Protein AF-A0A1W2FYN1-F1 (afdb_monomer_lite)

Organism: Kibdelosporangium aridum (NCBI:txid2030)

InterPro domains:
  IPR036866 Ribonuclease Z/Hydroxyacylglutathione hydrolase-like [G3DSA:3.60.15.10] (2-54)
  IPR036866 Ribonuclease Z/Hydroxyacylglutathione hydrolase-like [SSF56281] (11-53)

Sequence (77 aa):
MLDVQVVETSSLGDRSYLAHDGESAAVIDPQRDIDRILDLAGRLGVRVTWVLICLAGNTPRNWLVGSAIQRIVWLLP

Foldseek 3Di:
DKDKDWDDDPPPRDIWIWIDDQAEIEIEQDDPPCVVVVVVCVVSVYDYQWYYYDDDPPRDPVPPPDDDIDGPPPPDD

Radius of gyration: 12.61 Å; chains: 1; bounding box: 29×26×36 Å

pLDDT: 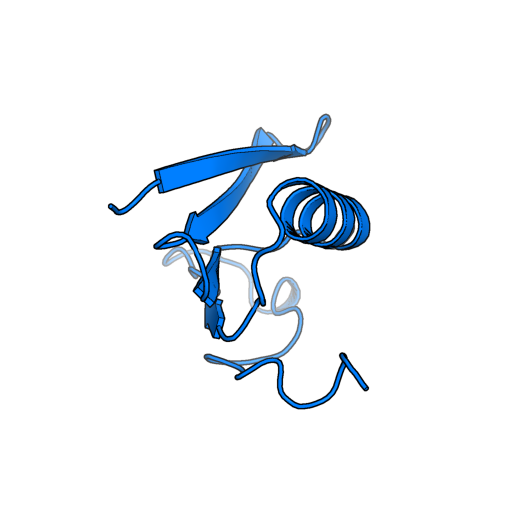mean 76.49, std 19.59, range [39.44, 97.38]

Structure (mmCIF, N/CA/C/O backbone):
data_AF-A0A1W2FYN1-F1
#
_entry.id   AF-A0A1W2FYN1-F1
#
loop_
_atom_site.group_PDB
_atom_site.id
_atom_site.type_symbol
_atom_site.label_atom_id
_atom_site.label_alt_id
_atom_site.label_comp_id
_atom_site.label_asym_id
_atom_site.label_entity_id
_atom_site.label_seq_id
_atom_site.pdbx_PDB_ins_code
_atom_site.Cartn_x
_atom_site.Cartn_y
_atom_site.Cartn_z
_atom_site.occupancy
_atom_site.B_iso_or_equiv
_atom_site.auth_seq_id
_atom_site.auth_comp_id
_atom_site.auth_asym_id
_atom_site.auth_atom_id
_atom_site.pdbx_PDB_model_num
ATOM 1 N N . MET A 1 1 ? -5.211 8.579 13.754 1.00 82.50 1 MET A N 1
ATOM 2 C CA . MET A 1 1 ? -3.936 9.289 13.473 1.00 82.50 1 MET A CA 1
ATOM 3 C C . MET A 1 1 ? -3.542 8.891 12.067 1.00 82.50 1 MET A C 1
ATOM 5 O O . MET A 1 1 ? -3.690 7.717 11.775 1.00 82.50 1 MET A O 1
ATOM 9 N N . LEU A 1 2 ? -3.144 9.824 11.200 1.00 94.12 2 LEU A N 1
ATOM 10 C CA . LEU A 1 2 ? -2.784 9.478 9.822 1.00 94.12 2 LEU A CA 1
ATOM 11 C C . LEU A 1 2 ? -1.345 8.958 9.782 1.00 94.12 2 LEU A C 1
ATOM 13 O O . LEU A 1 2 ? -0.441 9.676 10.208 1.00 94.12 2 LEU A O 1
ATOM 17 N N . ASP A 1 3 ? -1.157 7.749 9.266 1.00 97.38 3 ASP A N 1
ATOM 18 C CA . ASP A 1 3 ? 0.155 7.157 9.007 1.00 97.38 3 ASP A CA 1
ATOM 19 C C . ASP A 1 3 ? 0.315 6.841 7.515 1.00 97.38 3 ASP A C 1
ATOM 21 O O . ASP A 1 3 ? -0.669 6.593 6.813 1.00 97.38 3 ASP A O 1
ATOM 25 N N . VAL A 1 4 ? 1.553 6.898 7.022 1.00 96.69 4 VAL A N 1
ATOM 26 C CA . VAL A 1 4 ? 1.892 6.689 5.613 1.00 96.69 4 VAL A CA 1
ATOM 27 C C . VAL A 1 4 ? 3.057 5.722 5.508 1.00 96.69 4 VAL A C 1
ATOM 29 O O . VAL A 1 4 ? 4.178 6.011 5.918 1.00 96.69 4 VAL A O 1
ATOM 32 N N . GLN A 1 5 ? 2.790 4.593 4.867 1.00 96.12 5 GLN A N 1
ATOM 33 C CA . GLN A 1 5 ? 3.777 3.569 4.587 1.00 96.12 5 GLN A CA 1
ATOM 34 C C . GLN A 1 5 ? 4.222 3.663 3.130 1.00 96.12 5 GLN A C 1
ATOM 36 O O . GLN A 1 5 ? 3.395 3.751 2.219 1.00 96.12 5 GLN A O 1
ATOM 41 N N . VAL A 1 6 ? 5.534 3.635 2.909 1.00 93.62 6 VAL A N 1
ATOM 42 C CA . VAL A 1 6 ? 6.132 3.647 1.570 1.00 93.62 6 VAL A CA 1
ATOM 43 C C . VAL A 1 6 ? 6.410 2.212 1.142 1.00 93.62 6 VAL A C 1
ATOM 45 O O . VAL A 1 6 ? 7.077 1.463 1.854 1.00 93.62 6 VAL A O 1
ATOM 48 N N . VAL A 1 7 ? 5.924 1.837 -0.038 1.00 89.69 7 VAL A N 1
ATOM 49 C CA . VAL A 1 7 ? 6.200 0.541 -0.659 1.00 89.69 7 VAL A CA 1
ATOM 50 C C . VAL A 1 7 ? 7.084 0.782 -1.876 1.00 89.69 7 VAL A C 1
ATOM 52 O O . VAL A 1 7 ? 6.640 1.269 -2.915 1.00 89.69 7 VAL A O 1
ATOM 55 N N . GLU A 1 8 ? 8.371 0.480 -1.722 1.00 84.69 8 GLU A N 1
ATOM 56 C CA . GLU A 1 8 ? 9.361 0.652 -2.785 1.00 84.69 8 GLU A CA 1
ATOM 57 C C . GLU A 1 8 ? 9.345 -0.536 -3.749 1.00 84.69 8 GLU A C 1
ATOM 59 O O . GLU A 1 8 ? 9.415 -1.697 -3.326 1.00 84.69 8 GLU A O 1
ATOM 64 N N . THR A 1 9 ? 9.311 -0.257 -5.054 1.00 69.50 9 THR A N 1
ATOM 65 C CA . THR A 1 9 ? 9.460 -1.284 -6.094 1.00 69.50 9 THR A CA 1
ATOM 66 C C . THR A 1 9 ? 10.903 -1.288 -6.581 1.00 69.50 9 THR A C 1
ATOM 68 O O . THR A 1 9 ? 11.344 -0.396 -7.310 1.00 69.50 9 THR A O 1
ATOM 71 N N . SER A 1 10 ? 11.671 -2.291 -6.152 1.00 58.97 10 SER A N 1
ATOM 72 C CA . SER A 1 10 ? 13.100 -2.420 -6.445 1.00 58.97 10 SER A CA 1
ATOM 73 C C . SER A 1 10 ? 13.326 -2.795 -7.913 1.00 58.97 10 SER A C 1
ATOM 75 O O . SER A 1 10 ? 13.423 -3.972 -8.249 1.00 58.97 10 SER A O 1
ATOM 77 N N . SER A 1 11 ? 13.321 -1.794 -8.797 1.00 59.72 11 SER A N 1
ATOM 78 C CA . SER A 1 11 ? 13.860 -1.819 -10.176 1.00 59.72 11 SER A CA 1
ATOM 79 C C . SER A 1 11 ? 13.440 -0.590 -10.991 1.00 59.72 11 SER A C 1
ATOM 81 O O . SER A 1 11 ? 14.184 -0.173 -11.873 1.00 59.72 11 SER A O 1
ATOM 83 N N . LEU A 1 12 ? 12.279 0.000 -10.693 1.00 63.09 12 LEU A N 1
ATOM 84 C CA . LEU A 1 12 ? 11.704 1.117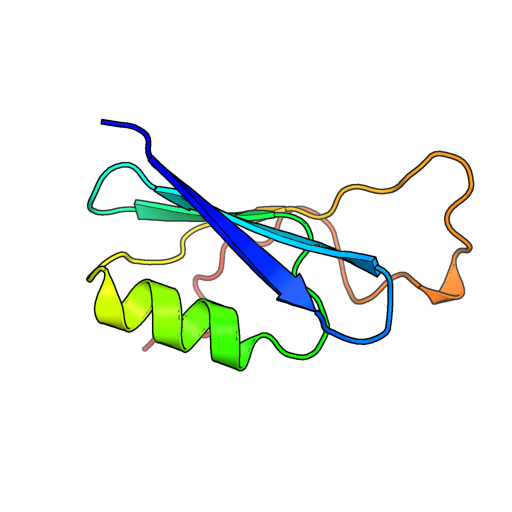 -11.459 1.00 63.09 12 LEU A CA 1
ATOM 85 C C . LEU A 1 12 ? 12.001 2.496 -10.853 1.00 63.09 12 LEU A C 1
ATOM 87 O O . LEU A 1 12 ? 11.900 3.498 -11.550 1.00 63.09 12 LEU A O 1
ATOM 91 N N . GLY A 1 13 ? 12.369 2.559 -9.569 1.00 69.38 13 GLY A N 1
ATOM 92 C CA . GLY A 1 13 ? 12.521 3.826 -8.839 1.00 69.38 13 GLY A CA 1
ATOM 93 C C . GLY A 1 13 ? 11.189 4.453 -8.403 1.00 69.38 13 GLY A C 1
ATOM 94 O O . GLY A 1 13 ? 11.195 5.428 -7.650 1.00 69.38 13 GLY A O 1
ATOM 95 N N . ASP A 1 14 ? 10.069 3.858 -8.815 1.00 75.19 14 ASP A N 1
ATOM 96 C CA . ASP A 1 14 ? 8.724 4.251 -8.414 1.00 75.19 14 ASP A CA 1
ATOM 97 C C . ASP A 1 14 ? 8.398 3.796 -6.985 1.00 75.19 14 ASP A C 1
ATOM 99 O O . ASP A 1 14 ? 8.884 2.774 -6.481 1.00 75.19 14 ASP A O 1
ATOM 103 N N . ARG A 1 15 ? 7.533 4.576 -6.333 1.00 85.69 15 ARG A N 1
ATOM 104 C CA . ARG A 1 15 ? 7.047 4.330 -4.974 1.00 85.69 15 ARG A CA 1
ATOM 105 C C . ARG A 1 15 ? 5.531 4.321 -4.984 1.00 85.69 15 ARG A C 1
ATOM 107 O O . ARG A 1 15 ? 4.922 5.242 -5.521 1.00 85.69 15 ARG A O 1
ATOM 114 N N . SER A 1 16 ? 4.956 3.322 -4.334 1.00 88.56 16 SER A N 1
ATOM 115 C CA . SER A 1 16 ? 3.548 3.326 -3.953 1.00 88.56 16 SER A CA 1
ATOM 116 C C . SER A 1 16 ? 3.427 3.727 -2.488 1.00 88.56 16 SER A C 1
ATOM 118 O O . SER A 1 16 ? 4.352 3.519 -1.697 1.00 88.56 16 SER A O 1
ATOM 120 N N . TYR A 1 17 ? 2.277 4.270 -2.106 1.00 92.44 17 TYR A N 1
ATOM 121 C CA . TYR A 1 17 ? 2.014 4.668 -0.724 1.00 92.44 17 TYR A CA 1
ATOM 122 C C . TYR A 1 17 ? 0.734 4.025 -0.214 1.00 92.44 17 TYR A C 1
ATOM 124 O O . TYR A 1 17 ? -0.250 3.931 -0.943 1.00 92.44 17 TYR A O 1
ATOM 132 N N . LEU A 1 18 ? 0.737 3.630 1.055 1.00 94.38 18 LEU A N 1
ATOM 133 C CA . LEU A 1 18 ? -0.456 3.225 1.786 1.00 94.38 18 LEU A CA 1
ATOM 134 C C . LEU A 1 18 ? -0.648 4.196 2.952 1.00 94.38 18 LEU A C 1
ATOM 136 O O . LEU A 1 18 ? 0.127 4.190 3.905 1.00 94.38 18 LEU A O 1
ATOM 140 N N . ALA A 1 19 ? -1.656 5.057 2.845 1.00 96.44 19 ALA A N 1
ATOM 141 C CA . ALA A 1 19 ? -2.023 6.016 3.879 1.00 96.44 19 ALA A CA 1
ATOM 142 C C . ALA A 1 19 ? -3.244 5.502 4.644 1.00 96.44 19 ALA A C 1
ATOM 144 O O . ALA A 1 19 ? -4.216 5.098 4.009 1.00 96.44 19 ALA A O 1
ATOM 145 N N . HIS A 1 20 ? -3.227 5.513 5.977 1.00 96.62 20 HIS A N 1
ATOM 146 C CA . HIS A 1 20 ? -4.340 4.993 6.774 1.00 96.62 20 HIS A CA 1
ATOM 147 C C . HIS A 1 20 ? -4.550 5.741 8.089 1.00 96.62 20 HIS A C 1
ATOM 149 O O . HIS A 1 20 ? -3.636 6.364 8.624 1.00 96.62 20 HIS A O 1
ATOM 155 N N . ASP A 1 21 ? -5.762 5.650 8.635 1.00 96.56 21 ASP A N 1
ATOM 156 C CA . ASP A 1 21 ? -6.126 6.239 9.931 1.00 96.56 21 ASP A CA 1
ATOM 157 C C . ASP A 1 21 ? -6.142 5.237 11.102 1.00 96.56 21 ASP A C 1
ATOM 159 O O . ASP A 1 21 ? -6.293 5.649 12.258 1.00 96.56 21 ASP A O 1
ATOM 163 N N . GLY A 1 22 ? -5.944 3.949 10.798 1.00 96.00 22 GLY A N 1
ATOM 164 C CA . GLY A 1 22 ? -6.011 2.820 11.733 1.00 96.00 22 GLY A CA 1
ATOM 165 C C . GLY A 1 22 ? -7.153 1.846 11.431 1.00 96.00 22 GLY A C 1
ATOM 166 O O . GLY A 1 22 ? -7.136 0.730 11.935 1.00 96.00 22 GLY A O 1
ATOM 167 N N . GLU A 1 23 ? -8.100 2.231 10.573 1.00 95.06 23 GLU A N 1
ATOM 168 C CA . GLU A 1 23 ? -9.206 1.376 10.128 1.00 95.06 23 GLU A CA 1
ATOM 169 C C . GLU A 1 23 ? -9.309 1.352 8.598 1.00 95.06 23 GLU A C 1
ATOM 171 O O . GLU A 1 23 ? -9.371 0.283 7.988 1.00 95.06 23 GLU A O 1
ATOM 176 N N . SER A 1 24 ? -9.286 2.527 7.966 1.00 94.56 24 SER A N 1
ATOM 177 C CA . SER A 1 24 ? -9.404 2.699 6.519 1.00 94.56 24 SER A CA 1
ATOM 178 C C . SER A 1 24 ? -8.078 3.128 5.901 1.00 94.56 24 SER A C 1
ATOM 180 O O . SER A 1 24 ? -7.359 3.961 6.450 1.00 94.56 24 SER A O 1
ATOM 182 N N . ALA A 1 25 ? -7.775 2.584 4.724 1.00 95.44 25 ALA A N 1
ATOM 183 C CA . ALA A 1 25 ? -6.563 2.876 3.975 1.00 95.44 25 ALA A CA 1
ATOM 184 C C . ALA A 1 25 ? -6.849 3.334 2.537 1.00 95.44 25 ALA A C 1
ATOM 186 O O . ALA A 1 25 ? -7.783 2.863 1.879 1.00 95.44 25 ALA A O 1
ATOM 187 N N . ALA A 1 26 ? -5.997 4.226 2.045 1.00 93.69 26 ALA A N 1
ATOM 188 C CA . ALA A 1 26 ? -5.901 4.640 0.658 1.00 93.69 26 ALA A CA 1
ATOM 189 C C . ALA A 1 26 ? -4.551 4.199 0.087 1.00 93.69 26 ALA A C 1
ATOM 191 O O . ALA A 1 26 ? -3.511 4.403 0.714 1.00 93.69 26 ALA A O 1
ATOM 192 N N . VAL A 1 27 ? -4.572 3.616 -1.109 1.00 92.94 27 VAL A N 1
ATOM 193 C CA . VAL A 1 27 ? -3.368 3.255 -1.862 1.00 92.94 27 VAL A CA 1
ATOM 194 C C . VAL A 1 27 ? -3.142 4.290 -2.954 1.00 92.94 27 VAL A C 1
ATOM 196 O O . VAL A 1 27 ? -4.053 4.584 -3.724 1.00 92.94 27 VAL A O 1
ATOM 199 N N . ILE A 1 28 ? -1.937 4.843 -3.022 1.00 90.88 28 ILE A N 1
ATOM 200 C CA . ILE A 1 28 ? -1.545 5.863 -3.991 1.00 90.88 28 ILE A CA 1
ATOM 201 C C . ILE A 1 28 ? -0.461 5.283 -4.889 1.00 90.88 28 ILE A C 1
ATOM 203 O O . ILE A 1 28 ? 0.514 4.716 -4.394 1.00 90.88 28 ILE A O 1
ATOM 207 N N . ASP A 1 29 ? -0.653 5.437 -6.196 1.00 86.94 29 ASP A N 1
ATOM 208 C CA . ASP A 1 29 ? 0.240 4.953 -7.250 1.00 86.94 29 ASP A CA 1
ATOM 209 C C . ASP A 1 29 ? 0.605 3.474 -7.106 1.00 86.94 29 ASP A C 1
ATOM 211 O O . ASP A 1 29 ? 1.792 3.135 -7.075 1.00 86.94 29 ASP A O 1
ATOM 215 N N . PRO A 1 30 ? -0.388 2.565 -6.991 1.00 84.00 30 PRO A N 1
ATOM 216 C CA . PRO A 1 30 ? -0.090 1.144 -6.930 1.00 84.00 30 PRO A CA 1
ATOM 217 C C . PRO A 1 30 ? 0.640 0.703 -8.198 1.00 84.00 30 PRO A C 1
ATOM 219 O O . PRO A 1 30 ? 0.166 0.900 -9.319 1.00 84.00 30 PRO A O 1
ATOM 222 N N . GLN A 1 31 ? 1.783 0.060 -8.004 1.00 77.81 31 GLN A N 1
ATOM 223 C CA . GLN A 1 31 ? 2.474 -0.658 -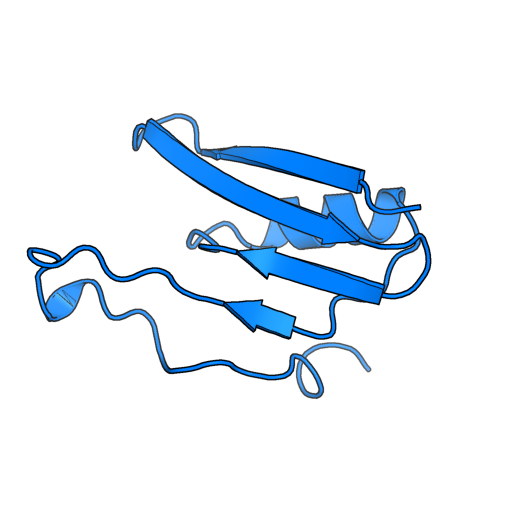9.064 1.00 77.81 31 GLN A CA 1
ATOM 224 C C . GLN A 1 31 ? 1.803 -2.021 -9.315 1.00 77.81 31 GLN A C 1
ATOM 226 O O . GLN A 1 31 ? 0.877 -2.428 -8.608 1.00 77.81 31 GLN A O 1
ATOM 231 N N . ARG A 1 32 ? 2.226 -2.727 -10.376 1.00 77.38 32 ARG A N 1
ATOM 232 C CA . ARG A 1 32 ? 1.609 -4.009 -10.784 1.00 77.38 32 ARG A CA 1
ATOM 233 C C . ARG A 1 32 ? 1.749 -5.114 -9.727 1.00 77.38 32 ARG A C 1
ATOM 235 O O . ARG A 1 32 ? 0.972 -6.062 -9.758 1.00 77.38 32 ARG A O 1
ATOM 242 N N . ASP A 1 33 ? 2.703 -4.998 -8.807 1.00 77.88 33 ASP A N 1
ATOM 243 C CA . ASP A 1 33 ? 2.950 -5.900 -7.676 1.00 77.88 33 ASP A CA 1
ATOM 244 C C . ASP A 1 33 ? 2.071 -5.565 -6.45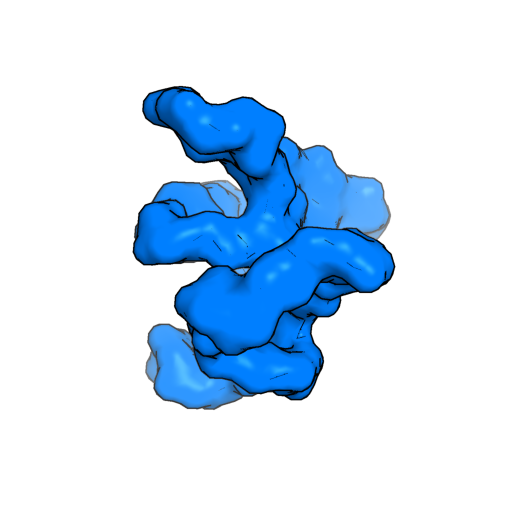2 1.00 77.88 33 ASP A C 1
ATOM 246 O O . ASP A 1 33 ? 2.553 -5.416 -5.327 1.00 77.88 33 ASP A O 1
ATOM 250 N N . ILE A 1 34 ? 0.752 -5.470 -6.665 1.00 81.12 34 ILE A N 1
ATOM 251 C CA . ILE A 1 34 ? -0.229 -5.055 -5.643 1.00 81.12 34 ILE A CA 1
ATOM 252 C C . ILE A 1 34 ? -0.232 -5.946 -4.389 1.00 81.12 34 ILE A C 1
ATOM 254 O O . ILE A 1 34 ? -0.572 -5.474 -3.304 1.00 81.12 34 ILE A O 1
ATOM 258 N N . ASP A 1 35 ? 0.198 -7.205 -4.504 1.00 86.62 35 ASP A N 1
ATOM 259 C CA . ASP A 1 35 ? 0.230 -8.176 -3.403 1.00 86.62 35 ASP A CA 1
ATOM 260 C C . ASP A 1 35 ? 1.007 -7.651 -2.190 1.00 86.62 35 ASP A C 1
ATOM 262 O O . ASP A 1 35 ? 0.580 -7.813 -1.051 1.00 86.62 35 ASP A O 1
ATOM 266 N N . ARG A 1 36 ? 2.095 -6.904 -2.414 1.00 87.75 36 ARG A N 1
ATOM 267 C CA . ARG A 1 36 ? 2.900 -6.325 -1.325 1.00 87.75 36 ARG A CA 1
ATOM 268 C C . ARG A 1 36 ? 2.135 -5.271 -0.529 1.00 87.75 36 ARG A C 1
ATOM 270 O O . ARG A 1 36 ? 2.349 -5.132 0.677 1.00 87.75 36 ARG A O 1
ATOM 277 N N . ILE A 1 37 ? 1.257 -4.530 -1.202 1.00 90.25 37 ILE A N 1
ATOM 278 C CA . ILE A 1 37 ? 0.394 -3.525 -0.580 1.00 90.25 37 ILE A CA 1
ATOM 279 C C . ILE A 1 37 ? -0.731 -4.217 0.197 1.00 90.25 37 ILE A C 1
ATOM 281 O O . ILE A 1 37 ? -1.028 -3.810 1.320 1.00 90.25 37 ILE A O 1
ATOM 285 N N . LEU A 1 38 ? -1.315 -5.284 -0.358 1.00 91.00 38 LEU A N 1
ATOM 286 C CA . LEU A 1 38 ? -2.348 -6.074 0.320 1.00 91.00 38 LEU A CA 1
ATOM 287 C C . LEU A 1 38 ? -1.802 -6.773 1.572 1.00 91.00 38 LEU A C 1
ATOM 289 O O . LEU A 1 38 ? -2.420 -6.694 2.633 1.00 91.00 38 LEU A O 1
ATOM 293 N N . ASP A 1 39 ? -0.611 -7.363 1.489 1.00 93.56 39 ASP A N 1
ATOM 294 C CA . ASP A 1 39 ? 0.072 -7.970 2.632 1.00 93.56 39 ASP A CA 1
ATOM 295 C C . ASP A 1 39 ? 0.363 -6.942 3.728 1.00 93.56 39 ASP A C 1
ATOM 297 O O . ASP A 1 39 ? 0.213 -7.221 4.920 1.00 93.56 39 ASP A O 1
ATOM 301 N N . LEU A 1 40 ? 0.790 -5.736 3.341 1.00 94.81 40 LEU A N 1
ATOM 302 C CA . LEU A 1 40 ? 1.021 -4.644 4.279 1.00 94.81 40 LEU A CA 1
ATOM 303 C C . LEU A 1 40 ? -0.279 -4.206 4.961 1.00 94.81 40 LEU A C 1
ATOM 305 O O . LEU A 1 40 ? -0.301 -4.093 6.185 1.00 94.81 40 LEU A O 1
ATOM 309 N N . ALA A 1 41 ? -1.356 -4.013 4.198 1.00 94.94 41 ALA A N 1
ATOM 310 C CA . ALA A 1 41 ? -2.669 -3.684 4.745 1.00 94.94 41 ALA A CA 1
ATOM 311 C C . ALA A 1 41 ? -3.151 -4.756 5.737 1.00 94.94 41 ALA A C 1
ATOM 313 O O . ALA A 1 41 ? -3.611 -4.422 6.828 1.00 94.94 41 ALA A O 1
ATOM 314 N N . GLY A 1 42 ? -2.961 -6.038 5.401 1.00 95.38 42 GLY A N 1
ATOM 315 C CA . GLY A 1 42 ? -3.279 -7.167 6.273 1.00 95.38 42 GLY A CA 1
ATOM 316 C C . GLY A 1 42 ? -2.468 -7.170 7.571 1.00 95.38 42 GLY A C 1
ATOM 317 O O . GLY A 1 42 ? -3.040 -7.337 8.646 1.00 95.38 42 GLY A O 1
ATOM 318 N N . ARG A 1 43 ? -1.154 -6.911 7.503 1.00 96.94 43 ARG A N 1
ATOM 319 C CA . ARG A 1 43 ? -0.294 -6.789 8.699 1.00 96.94 43 ARG A CA 1
ATOM 320 C C . ARG A 1 43 ? -0.688 -5.620 9.602 1.00 96.94 43 ARG A C 1
ATOM 322 O O . ARG A 1 43 ? -0.559 -5.730 10.816 1.00 96.94 43 ARG A O 1
ATOM 329 N N . LEU A 1 44 ? -1.143 -4.517 9.014 1.00 96.31 44 LEU A N 1
ATOM 330 C CA . LEU A 1 44 ? -1.595 -3.327 9.740 1.00 96.31 44 LEU A CA 1
ATOM 331 C C . LEU A 1 44 ? -3.050 -3.439 10.223 1.00 96.31 44 LEU A C 1
ATOM 333 O O . LEU A 1 44 ? -3.491 -2.598 10.998 1.00 96.31 44 LEU A O 1
ATOM 337 N N . GLY A 1 45 ? -3.794 -4.457 9.777 1.00 96.50 45 GLY A N 1
ATOM 338 C CA . GLY A 1 45 ? -5.202 -4.646 10.124 1.00 96.50 45 GLY A CA 1
ATOM 339 C C . GLY A 1 45 ? -6.143 -3.598 9.520 1.00 96.50 45 GLY A C 1
ATOM 340 O O . GLY A 1 45 ? -7.223 -3.378 10.063 1.00 96.50 45 GLY A O 1
ATOM 341 N N . VAL A 1 46 ? -5.755 -2.948 8.417 1.00 96.06 46 VAL A N 1
ATOM 342 C CA . VAL A 1 46 ? -6.525 -1.859 7.791 1.00 96.06 46 VAL A CA 1
ATOM 343 C C . VAL A 1 46 ? -7.226 -2.306 6.513 1.00 96.06 46 VAL A C 1
ATOM 345 O O . VAL A 1 46 ? -6.725 -3.136 5.752 1.00 96.06 46 VAL A O 1
ATOM 348 N N . ARG A 1 47 ? -8.389 -1.714 6.233 1.00 94.75 47 ARG A N 1
ATOM 349 C CA . ARG A 1 47 ? -9.173 -1.979 5.024 1.00 94.75 47 ARG A CA 1
ATOM 350 C C . ARG A 1 47 ? -8.853 -0.954 3.946 1.00 94.75 47 ARG A C 1
ATOM 352 O O . ARG A 1 47 ? -9.148 0.230 4.099 1.00 94.75 47 ARG A O 1
ATOM 359 N N . VAL A 1 48 ? -8.326 -1.407 2.812 1.00 92.00 48 VAL A N 1
ATOM 360 C CA . VAL A 1 48 ? -8.168 -0.540 1.638 1.00 92.00 48 VAL A CA 1
ATOM 361 C C . VAL A 1 48 ? -9.548 -0.193 1.082 1.00 92.00 48 VAL A C 1
ATOM 363 O O . VAL A 1 48 ? -10.298 -1.072 0.670 1.00 92.00 48 VAL A O 1
ATOM 366 N N . THR A 1 49 ? -9.888 1.093 1.083 1.00 92.88 49 THR A N 1
ATOM 367 C CA . THR A 1 49 ? -11.177 1.609 0.593 1.00 92.88 49 THR A CA 1
ATOM 368 C C . THR A 1 49 ? -11.017 2.495 -0.637 1.00 92.88 49 THR A C 1
ATOM 370 O O . THR A 1 49 ? -11.964 2.629 -1.416 1.00 92.88 49 THR A O 1
ATOM 373 N N . TRP A 1 50 ? -9.818 3.040 -0.857 1.00 90.56 50 TRP A N 1
ATOM 374 C CA . TRP A 1 50 ? -9.510 3.941 -1.963 1.00 90.56 50 TRP A CA 1
ATOM 375 C C . TRP A 1 50 ? -8.233 3.540 -2.688 1.00 90.56 50 TRP A C 1
ATOM 377 O O . TRP A 1 50 ? -7.247 3.151 -2.062 1.00 90.56 50 TRP A O 1
ATOM 387 N N . VAL A 1 51 ? -8.244 3.717 -4.007 1.00 88.75 51 VAL A N 1
ATOM 388 C CA . VAL A 1 51 ? -7.050 3.670 -4.849 1.00 88.75 51 VAL A CA 1
ATOM 389 C C . VAL A 1 51 ? -6.985 4.931 -5.692 1.00 88.75 51 VAL A C 1
ATOM 391 O O . VAL A 1 51 ? -7.963 5.298 -6.348 1.00 88.75 51 VAL A O 1
ATOM 394 N N . LEU A 1 52 ? -5.832 5.589 -5.668 1.00 86.81 52 LEU A N 1
ATOM 395 C CA . LEU A 1 52 ? -5.554 6.806 -6.413 1.00 86.81 52 LEU A CA 1
ATOM 396 C C . LEU A 1 52 ? -4.352 6.584 -7.325 1.00 86.81 52 LEU A C 1
ATOM 398 O O . LEU A 1 52 ? -3.372 5.958 -6.929 1.00 86.81 52 LEU A O 1
ATOM 402 N N . ILE A 1 53 ? -4.429 7.138 -8.531 1.00 79.31 53 ILE A N 1
ATOM 403 C CA . ILE A 1 53 ? -3.323 7.174 -9.483 1.00 79.31 53 ILE A CA 1
ATOM 404 C C . ILE A 1 53 ? -2.967 8.628 -9.777 1.00 79.31 53 ILE A C 1
ATOM 406 O O . ILE A 1 53 ? -3.843 9.468 -9.995 1.00 79.31 53 ILE A O 1
ATOM 410 N N . CYS A 1 54 ? -1.678 8.917 -9.771 1.00 70.31 54 CYS A N 1
ATOM 411 C CA . CYS A 1 54 ? -1.086 10.212 -10.008 1.00 70.31 54 CYS A CA 1
ATOM 412 C C . CYS A 1 54 ? -0.446 10.181 -11.394 1.00 70.31 54 CYS A C 1
ATOM 414 O O . CYS A 1 54 ? 0.556 9.518 -11.654 1.00 70.31 54 CYS A O 1
ATOM 416 N N . LEU A 1 55 ? -1.062 10.899 -12.327 1.00 66.94 55 LEU A N 1
ATOM 417 C CA . LEU A 1 55 ? -0.517 11.061 -13.666 1.00 66.94 55 LEU A CA 1
ATOM 418 C C . LEU A 1 55 ? 0.387 12.293 -13.664 1.00 66.94 55 LEU A C 1
ATOM 420 O O . LEU A 1 55 ? -0.076 13.409 -13.422 1.00 66.94 55 LEU A O 1
ATOM 424 N N . ALA A 1 56 ? 1.672 12.109 -13.954 1.00 63.16 56 ALA A N 1
ATOM 425 C CA . ALA A 1 56 ? 2.539 13.231 -14.278 1.00 63.16 56 ALA A CA 1
ATOM 426 C C . ALA A 1 56 ? 2.140 13.796 -15.654 1.00 63.16 56 ALA A C 1
ATOM 428 O O . ALA A 1 56 ? 1.713 13.062 -16.545 1.00 63.16 56 ALA A O 1
ATOM 429 N N . GLY A 1 57 ? 2.321 15.102 -15.872 1.00 54.94 57 GLY A N 1
ATOM 430 C CA . GLY A 1 57 ? 1.914 15.782 -17.115 1.00 54.94 57 GLY A CA 1
ATOM 431 C C . GLY A 1 57 ? 2.564 15.260 -18.408 1.00 54.94 57 GLY A C 1
ATOM 432 O O . GLY A 1 57 ? 2.176 15.688 -19.490 1.00 54.94 57 GLY A O 1
ATOM 433 N N . ASN A 1 58 ? 3.525 14.335 -18.311 1.00 59.50 58 ASN A N 1
ATOM 434 C CA . ASN A 1 58 ? 4.206 13.705 -19.441 1.00 59.50 58 ASN A CA 1
ATOM 435 C C . ASN A 1 58 ? 4.077 12.165 -19.455 1.00 59.50 58 ASN A C 1
ATOM 437 O O . ASN A 1 58 ? 4.844 11.4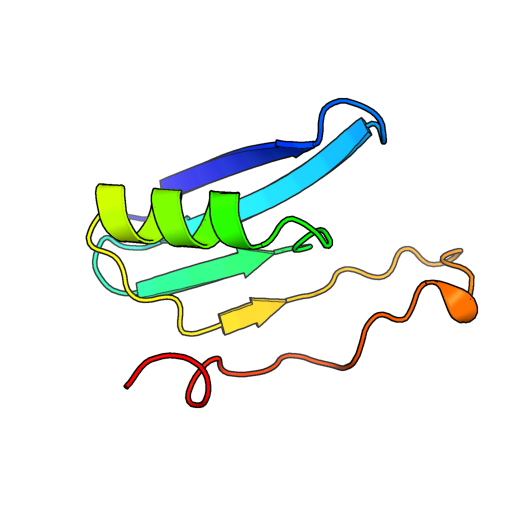93 -20.142 1.00 59.50 58 ASN A O 1
ATOM 441 N N . THR A 1 59 ? 3.152 11.579 -18.681 1.00 56.81 59 THR A N 1
ATOM 442 C CA . THR A 1 59 ? 2.967 10.121 -18.646 1.00 56.81 59 THR A CA 1
ATOM 443 C C . THR A 1 59 ? 2.403 9.628 -19.989 1.00 56.81 59 THR A C 1
ATOM 445 O O . THR A 1 59 ? 1.315 10.053 -20.393 1.00 56.8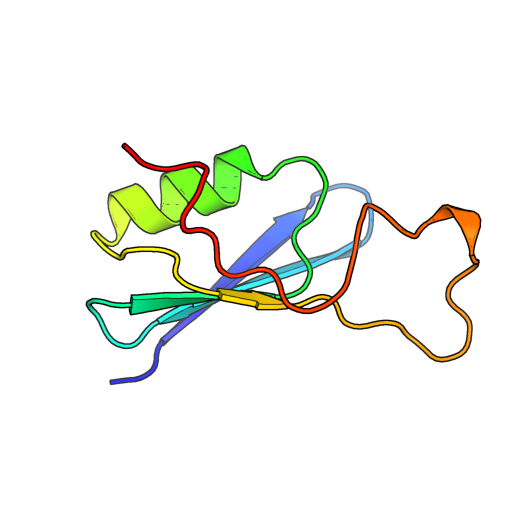1 59 THR A O 1
ATOM 448 N N . PRO A 1 60 ? 3.100 8.732 -20.715 1.00 53.44 60 PRO A N 1
ATOM 449 C CA . PRO A 1 60 ? 2.620 8.237 -21.997 1.00 53.44 60 PRO A CA 1
ATOM 450 C C . PRO A 1 60 ? 1.340 7.406 -21.813 1.00 53.44 60 PRO A C 1
ATOM 452 O O . PRO A 1 60 ? 1.236 6.562 -20.924 1.00 53.44 60 PRO A O 1
ATOM 455 N N . ARG A 1 61 ? 0.345 7.636 -22.682 1.00 53.00 61 ARG A N 1
ATOM 456 C CA . ARG A 1 61 ? -1.015 7.044 -22.637 1.00 53.00 61 ARG A CA 1
ATOM 457 C C . ARG A 1 61 ? -1.066 5.510 -22.552 1.00 53.00 61 ARG A C 1
ATOM 459 O O . ARG A 1 61 ? -2.116 4.966 -22.238 1.00 53.00 61 ARG A O 1
ATOM 466 N N . ASN A 1 62 ? 0.021 4.804 -22.850 1.00 50.53 62 ASN A N 1
ATOM 467 C CA . ASN A 1 62 ? 0.112 3.342 -22.772 1.00 50.53 62 ASN A CA 1
ATOM 468 C C . ASN A 1 62 ? 0.485 2.811 -21.372 1.00 50.53 62 ASN A C 1
ATOM 470 O O . ASN A 1 62 ? 0.396 1.607 -21.152 1.00 50.53 62 ASN A O 1
ATOM 474 N N . TRP A 1 63 ? 0.853 3.686 -20.429 1.00 50.31 63 TRP A N 1
ATOM 475 C CA . TRP A 1 63 ? 1.033 3.370 -19.002 1.00 50.31 63 TRP A CA 1
ATOM 476 C C . TRP A 1 63 ? -0.255 3.534 -18.186 1.00 50.31 63 TRP A C 1
ATOM 478 O O . TRP A 1 63 ? -0.244 3.363 -16.971 1.00 50.31 63 TRP A O 1
ATOM 488 N N . LEU A 1 64 ? -1.378 3.834 -18.850 1.00 50.06 64 LEU A N 1
ATOM 489 C CA . LEU A 1 64 ? -2.709 3.816 -18.251 1.00 50.06 64 LEU A CA 1
ATOM 490 C C . LEU A 1 64 ? -3.093 2.369 -17.912 1.00 50.06 64 LEU A C 1
ATOM 492 O O . LEU A 1 64 ? -3.832 1.707 -18.640 1.00 50.06 64 LEU A O 1
ATOM 496 N N . VAL A 1 65 ? -2.579 1.864 -16.795 1.00 48.97 65 VAL A N 1
ATOM 497 C CA . VAL A 1 65 ? -3.200 0.741 -16.102 1.00 48.97 65 VAL A CA 1
ATOM 498 C C . VAL A 1 65 ? -4.516 1.293 -15.545 1.00 48.97 65 VAL A C 1
ATOM 500 O O . VAL A 1 65 ? -4.505 2.172 -14.695 1.00 48.97 65 VAL A O 1
ATOM 503 N N . GLY A 1 66 ? -5.629 0.876 -16.148 1.00 39.44 66 GLY A N 1
ATOM 504 C CA . GLY A 1 66 ? -7.022 1.097 -15.738 1.00 39.44 66 GLY A CA 1
ATOM 505 C C . GLY A 1 66 ? -7.333 2.140 -14.649 1.00 39.44 66 GLY A C 1
ATOM 506 O O . GLY A 1 66 ? -7.296 1.826 -13.470 1.00 39.44 66 GLY A O 1
ATOM 507 N N . SER A 1 67 ? -7.830 3.293 -15.110 1.00 39.72 67 SER A N 1
ATOM 508 C CA . SER A 1 67 ? -8.946 4.083 -14.551 1.00 39.72 67 SER A CA 1
ATOM 509 C C . SER A 1 67 ? -8.820 4.833 -13.208 1.00 39.72 67 SER A C 1
ATOM 511 O O . SER A 1 67 ? -8.496 4.289 -12.162 1.00 39.72 67 SER A O 1
ATOM 513 N N . ALA A 1 68 ? -9.235 6.107 -13.287 1.00 46.00 68 ALA A N 1
ATOM 514 C CA . ALA A 1 68 ? -9.793 6.999 -12.266 1.00 46.00 68 ALA A CA 1
ATOM 515 C C . ALA A 1 68 ? -10.239 6.349 -10.945 1.00 46.00 68 ALA A C 1
ATOM 517 O O . ALA A 1 68 ? -10.956 5.356 -10.991 1.00 46.00 68 ALA A O 1
ATOM 518 N N . ILE A 1 69 ? -9.878 6.994 -9.820 1.00 45.47 69 ILE A N 1
ATOM 519 C CA . ILE A 1 69 ? -10.357 6.785 -8.436 1.00 45.47 69 ILE A CA 1
ATOM 520 C C . ILE A 1 69 ? -11.358 5.628 -8.342 1.00 45.47 69 ILE A C 1
ATOM 522 O O . ILE A 1 69 ? -12.566 5.815 -8.508 1.00 45.47 69 ILE A O 1
ATOM 526 N N . GLN A 1 70 ? -10.850 4.422 -8.105 1.00 52.09 70 GLN A N 1
ATOM 527 C CA . GLN A 1 70 ? -11.696 3.256 -7.901 1.00 52.09 70 GLN A CA 1
ATOM 528 C C . GLN A 1 70 ? -11.790 2.980 -6.407 1.00 52.09 70 GLN A C 1
ATOM 530 O O . GLN A 1 70 ? -10.788 2.843 -5.703 1.00 52.09 70 GLN A O 1
ATOM 535 N N . ARG A 1 71 ? -13.021 2.906 -5.904 1.00 45.22 71 ARG A N 1
ATOM 536 C CA . ARG A 1 71 ? -13.284 2.361 -4.577 1.00 45.22 71 ARG A CA 1
ATOM 537 C C . ARG A 1 71 ? -13.046 0.851 -4.685 1.00 45.22 71 ARG A C 1
ATOM 539 O O . ARG A 1 71 ? -13.782 0.191 -5.422 1.00 45.22 71 ARG A O 1
ATOM 546 N N . ILE A 1 72 ? -12.037 0.299 -3.996 1.00 50.69 72 ILE A N 1
ATOM 547 C CA . ILE A 1 72 ? -11.855 -1.162 -3.853 1.00 50.69 72 ILE A CA 1
ATOM 548 C C . ILE A 1 72 ? -12.997 -1.680 -2.964 1.00 50.69 72 ILE A C 1
ATOM 550 O O . ILE A 1 72 ? -12.866 -1.921 -1.775 1.00 50.69 72 ILE A O 1
ATOM 554 N N . VAL A 1 73 ? -14.192 -1.761 -3.536 1.00 48.75 73 VAL A N 1
ATOM 555 C CA . VAL A 1 73 ? -15.358 -2.436 -2.948 1.00 48.75 73 VAL A CA 1
ATOM 556 C C . VAL A 1 73 ? -15.557 -3.811 -3.599 1.00 48.75 73 VAL A C 1
ATOM 558 O O . VAL A 1 73 ? -16.373 -4.590 -3.136 1.00 48.75 73 VAL A O 1
ATOM 561 N N . TRP A 1 74 ? -14.769 -4.153 -4.627 1.00 45.44 74 TRP A N 1
ATOM 562 C CA . TRP A 1 74 ? -15.003 -5.330 -5.475 1.00 45.44 74 TRP A CA 1
ATOM 563 C C . TRP A 1 74 ? -13.933 -6.435 -5.398 1.00 45.44 74 TRP A C 1
ATOM 565 O O . TRP A 1 74 ? -14.086 -7.448 -6.071 1.00 45.44 74 TRP A O 1
ATOM 575 N N . LEU A 1 75 ? -12.855 -6.264 -4.618 1.00 45.41 75 LEU A N 1
ATOM 576 C CA . LEU A 1 75 ? -11.748 -7.242 -4.522 1.00 45.41 75 LEU A CA 1
ATOM 577 C C . LEU A 1 75 ? -11.555 -7.854 -3.127 1.00 45.41 75 LEU A C 1
ATOM 579 O O . LEU A 1 75 ? -10.698 -8.715 -2.954 1.00 45.41 75 LEU A O 1
ATOM 583 N N . LEU A 1 76 ? -12.342 -7.432 -2.140 1.00 40.94 76 LEU A N 1
ATOM 584 C CA . LEU A 1 76 ? -12.385 -8.060 -0.823 1.00 40.94 76 LEU A CA 1
ATOM 585 C C . LEU A 1 76 ? -13.797 -8.634 -0.638 1.00 40.94 76 LEU A C 1
ATOM 587 O O . LEU A 1 76 ? -14.744 -7.939 -1.013 1.00 40.94 76 LEU A O 1
ATOM 591 N N . PRO A 1 77 ? -13.939 -9.877 -0.142 1.00 42.53 77 PRO A N 1
ATOM 592 C CA . PRO A 1 77 ? -15.246 -10.473 0.127 1.00 42.53 77 PRO A CA 1
ATOM 593 C C . PRO A 1 77 ? -16.088 -9.636 1.098 1.00 42.53 77 PRO A C 1
ATOM 595 O O . PRO A 1 77 ? -15.505 -8.913 1.947 1.00 42.53 77 PRO A O 1
#

Secondary structure (DSSP, 8-state):
--EEEEEE-TTT--EEEEEESSSEEEEES--S-THHHHHHHHHHT-EEEEEE----TT--GGG--S-S-B---SS--